Protein AF-A0A060C2J6-F1 (afdb_monomer_lite)

Radius of gyration: 12.84 Å; chains: 1; bounding box: 30×20×32 Å

Structure (mmCIF, N/CA/C/O backbone):
data_AF-A0A060C2J6-F1
#
_entry.id   AF-A0A060C2J6-F1
#
loop_
_atom_site.group_PDB
_atom_site.id
_atom_site.type_symbol
_atom_site.label_atom_id
_atom_site.label_alt_id
_atom_site.label_comp_id
_atom_site.label_asym_id
_atom_site.label_entity_id
_atom_site.label_seq_id
_atom_site.pdbx_PDB_ins_code
_atom_site.Cartn_x
_atom_site.Cartn_y
_atom_site.Cartn_z
_atom_site.occupancy
_atom_site.B_iso_or_equiv
_atom_site.auth_seq_id
_atom_site.auth_comp_id
_atom_site.auth_asym_id
_atom_site.auth_atom_id
_atom_site.pdbx_PDB_model_num
ATOM 1 N N . VAL A 1 1 ? 0.259 1.198 9.220 1.00 77.12 1 VAL A N 1
ATOM 2 C CA . VAL A 1 1 ? -1.069 0.989 9.842 1.00 77.12 1 VAL A CA 1
ATOM 3 C C . VAL A 1 1 ? -1.549 2.345 10.302 1.00 77.12 1 VAL A C 1
ATOM 5 O O . VAL A 1 1 ? -0.825 2.978 11.061 1.00 77.12 1 VAL A O 1
ATOM 8 N N . TYR A 1 2 ? -2.698 2.799 9.813 1.00 78.62 2 TYR A N 1
ATOM 9 C CA . TYR A 1 2 ? -3.239 4.120 10.122 1.00 78.62 2 TYR A CA 1
ATOM 10 C C . TYR A 1 2 ? -4.727 4.015 10.481 1.00 78.62 2 TYR A C 1
ATOM 12 O O . TYR A 1 2 ? -5.457 3.202 9.917 1.00 78.62 2 TYR A O 1
ATOM 20 N N . THR A 1 3 ? -5.152 4.811 11.462 1.00 75.50 3 THR A N 1
ATOM 21 C CA . THR A 1 3 ? -6.543 4.984 11.907 1.00 75.50 3 THR A CA 1
ATOM 22 C C . THR A 1 3 ? -6.656 6.333 12.611 1.00 75.50 3 THR A C 1
ATOM 24 O O . THR A 1 3 ? -5.664 6.817 13.161 1.00 75.50 3 THR A O 1
ATOM 27 N N . GLU A 1 4 ? -7.847 6.932 12.646 1.00 76.06 4 GLU A N 1
ATOM 28 C CA . GLU A 1 4 ? -8.045 8.153 13.429 1.00 76.06 4 GLU A CA 1
ATOM 29 C C . GLU A 1 4 ? -7.998 7.902 14.952 1.00 76.06 4 GLU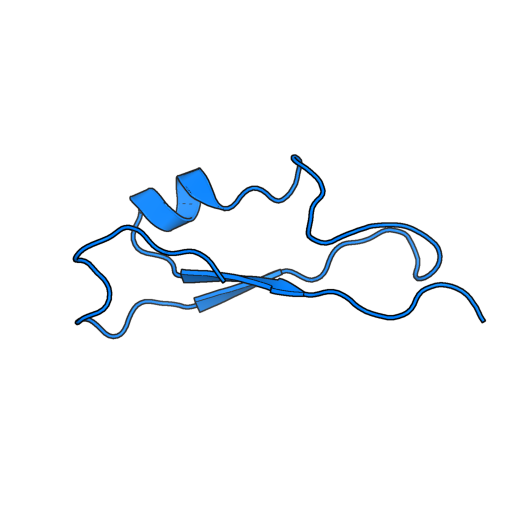 A C 1
ATOM 31 O O . GLU A 1 4 ? -8.476 6.856 15.425 1.00 76.06 4 GLU A O 1
ATOM 36 N N . PRO A 1 5 ? -7.455 8.856 15.739 1.00 64.3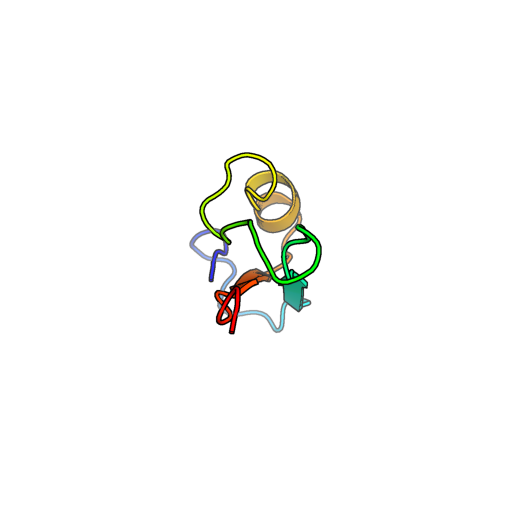8 5 PRO A N 1
ATOM 37 C CA . PRO A 1 5 ? -7.459 8.790 17.199 1.00 64.38 5 PRO A CA 1
ATOM 38 C C . PRO A 1 5 ? -8.887 8.692 17.762 1.00 64.38 5 PRO A C 1
ATOM 40 O O . PRO A 1 5 ? -9.796 9.378 17.311 1.00 64.38 5 PRO A O 1
ATOM 43 N N . GLY A 1 6 ? -9.103 7.836 18.766 1.00 67.31 6 GLY A N 1
ATOM 44 C CA . GLY A 1 6 ? -10.398 7.693 19.456 1.00 67.31 6 GLY A CA 1
ATOM 45 C C . GLY A 1 6 ? -11.372 6.678 18.845 1.00 67.31 6 GLY A C 1
ATOM 46 O O . GLY A 1 6 ? -12.317 6.266 19.518 1.00 67.31 6 GLY A O 1
ATOM 47 N N . ARG A 1 7 ? -11.121 6.188 17.623 1.00 67.06 7 ARG A N 1
ATOM 48 C CA . ARG A 1 7 ? -11.976 5.178 16.964 1.00 67.06 7 ARG A CA 1
ATOM 49 C C . ARG A 1 7 ? -11.496 3.731 17.133 1.00 67.06 7 ARG A C 1
ATOM 51 O O . ARG A 1 7 ? -12.241 2.805 16.825 1.00 67.06 7 ARG A O 1
ATOM 58 N N . ALA A 1 8 ? -10.303 3.539 17.700 1.00 63.62 8 ALA A N 1
ATOM 59 C CA . ALA A 1 8 ? -9.645 2.238 17.872 1.00 63.62 8 ALA A CA 1
ATOM 60 C C . ALA A 1 8 ? -10.394 1.231 18.775 1.00 63.62 8 ALA A C 1
ATOM 62 O O . ALA A 1 8 ? -10.028 0.064 18.816 1.00 63.62 8 ALA A O 1
ATOM 63 N N . GLN A 1 9 ? -11.435 1.661 19.497 1.00 66.50 9 GLN A N 1
ATOM 64 C CA . GLN A 1 9 ? -12.194 0.808 20.424 1.00 66.50 9 GLN A CA 1
ATOM 65 C C . GLN A 1 9 ? -13.347 0.027 19.763 1.00 66.50 9 GLN A C 1
ATOM 67 O O . GLN A 1 9 ? -14.049 -0.720 20.439 1.00 66.50 9 GLN A O 1
ATOM 72 N N . ARG A 1 10 ? -13.577 0.195 18.454 1.00 74.25 10 ARG A N 1
ATOM 73 C CA . ARG A 1 10 ? -14.578 -0.570 17.690 1.00 74.25 10 ARG A CA 1
ATOM 74 C C . ARG A 1 10 ? -13.876 -1.536 16.735 1.00 74.25 10 ARG A C 1
ATOM 76 O O . ARG A 1 10 ? -12.801 -1.224 16.235 1.00 74.25 10 ARG A O 1
ATOM 83 N N . HIS A 1 11 ? -14.491 -2.684 16.441 1.00 86.06 11 HIS A N 1
ATOM 84 C CA . HIS A 1 11 ? -14.037 -3.559 15.353 1.00 86.06 11 HIS A CA 1
ATOM 85 C C . HIS A 1 11 ? -14.295 -2.861 14.012 1.00 86.06 11 HIS A C 1
ATOM 87 O O . HIS A 1 11 ? -15.397 -2.925 13.467 1.00 86.06 11 HIS A O 1
ATOM 93 N N . LEU A 1 12 ? -13.297 -2.126 13.528 1.00 91.31 12 LEU A N 1
ATOM 94 C CA . LEU A 1 12 ? -13.352 -1.415 12.257 1.00 91.31 12 LEU A CA 1
ATOM 95 C C . LEU A 1 12 ? -12.966 -2.351 11.099 1.00 91.31 12 LEU A C 1
ATOM 97 O O . LEU A 1 12 ? -12.114 -3.225 11.283 1.00 91.31 12 LEU A O 1
ATOM 101 N N . PRO A 1 13 ? -13.551 -2.174 9.902 1.00 94.88 13 PRO A N 1
ATOM 102 C CA . PRO A 1 13 ? -13.082 -2.861 8.704 1.00 94.88 13 PRO A CA 1
ATOM 103 C C . PRO A 1 13 ? -11.621 -2.497 8.406 1.00 94.88 13 PRO A C 1
ATOM 105 O O . PRO A 1 13 ? -11.195 -1.357 8.611 1.00 94.88 13 PRO A O 1
ATOM 108 N N . VAL A 1 14 ? -10.862 -3.472 7.901 1.00 95.44 14 VAL A N 1
ATOM 109 C CA . VAL A 1 14 ? -9.437 -3.320 7.584 1.00 95.44 14 VAL A CA 1
ATOM 110 C C . VAL A 1 14 ? -9.231 -3.418 6.077 1.00 95.44 14 VAL A C 1
ATOM 112 O O . VAL A 1 14 ? -9.561 -4.433 5.465 1.00 95.44 14 VAL A O 1
ATOM 115 N N . LEU A 1 15 ? -8.645 -2.376 5.490 1.00 96.69 15 LEU A N 1
ATOM 116 C CA . LEU A 1 15 ? -8.167 -2.363 4.112 1.00 96.69 15 LEU A CA 1
ATOM 117 C C . LEU A 1 15 ? -6.660 -2.628 4.105 1.00 96.69 15 LEU A C 1
ATOM 119 O O . LEU A 1 15 ? -5.875 -1.814 4.596 1.00 96.69 15 LEU A O 1
ATOM 123 N N . VAL A 1 16 ? -6.257 -3.751 3.516 1.00 97.31 16 VAL A N 1
ATOM 124 C CA . VAL A 1 16 ? -4.845 -4.080 3.293 1.00 97.31 16 VAL A CA 1
ATOM 125 C C . VAL A 1 16 ? -4.490 -3.749 1.848 1.00 97.31 16 VAL A C 1
ATOM 127 O O . VAL A 1 16 ? -5.065 -4.316 0.922 1.00 97.31 16 VAL A O 1
ATOM 130 N N . TRP A 1 17 ? -3.551 -2.825 1.657 1.00 97.12 17 TRP A N 1
ATOM 131 C CA . TRP A 1 17 ? -3.094 -2.374 0.349 1.00 97.12 17 TRP A CA 1
ATOM 132 C C . TRP A 1 17 ? -1.689 -2.895 0.042 1.00 97.12 17 TRP A C 1
ATOM 134 O O . TRP A 1 17 ? -0.747 -2.719 0.822 1.00 97.12 17 TRP A O 1
ATOM 144 N N . ILE A 1 18 ? -1.552 -3.509 -1.132 1.00 97.25 18 ILE A N 1
ATOM 145 C CA . ILE A 1 18 ? -0.287 -3.974 -1.699 1.00 97.25 18 ILE A CA 1
ATOM 146 C C . ILE A 1 18 ? -0.0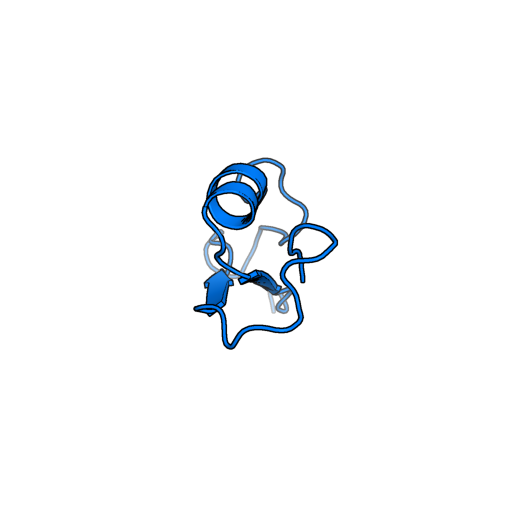40 -3.119 -2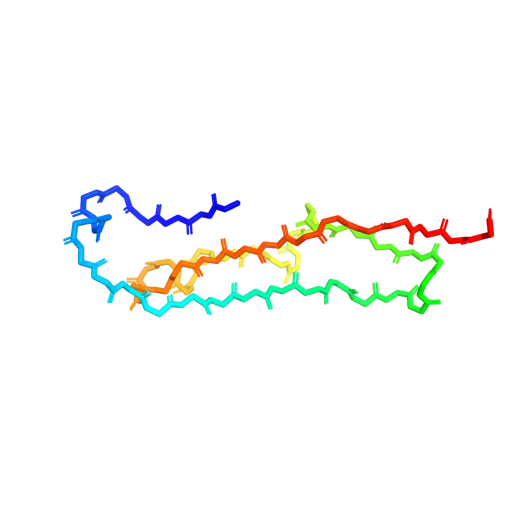.935 1.00 97.25 18 ILE A C 1
ATOM 148 O O . ILE A 1 18 ? -0.852 -3.108 -3.859 1.00 97.25 18 ILE A O 1
ATOM 152 N N . HIS A 1 19 ? 1.055 -2.363 -2.934 1.00 97.44 19 HIS A N 1
ATOM 153 C CA . HIS A 1 19 ? 1.354 -1.481 -4.053 1.00 97.44 19 HIS A CA 1
ATOM 154 C C . HIS A 1 19 ? 1.652 -2.269 -5.335 1.00 97.44 19 HIS A C 1
ATOM 156 O O . HIS A 1 19 ? 2.111 -3.407 -5.294 1.00 97.44 19 HIS A O 1
ATOM 162 N N . GLY A 1 20 ? 1.400 -1.639 -6.484 1.00 96.94 20 GLY A N 1
ATOM 163 C CA . GLY A 1 20 ? 1.795 -2.170 -7.787 1.00 96.94 20 GLY A CA 1
ATOM 164 C C . GLY A 1 20 ? 3.281 -1.939 -8.082 1.00 96.94 20 GLY A C 1
ATOM 165 O O . GLY A 1 20 ? 4.077 -1.682 -7.184 1.00 96.94 20 GLY A O 1
ATOM 166 N N . GLY A 1 21 ? 3.639 -1.976 -9.368 1.00 96.88 21 GLY A N 1
ATOM 167 C CA . GLY A 1 21 ? 5.021 -1.785 -9.835 1.00 96.88 21 GLY A CA 1
ATOM 168 C C . GLY A 1 21 ? 5.689 -3.065 -10.338 1.00 96.88 21 GLY A C 1
ATOM 169 O O . GLY A 1 21 ? 6.911 -3.180 -10.294 1.00 96.88 21 GLY A O 1
ATOM 170 N N . ALA A 1 22 ? 4.884 -4.027 -10.808 1.00 97.69 22 ALA A N 1
ATOM 171 C CA . ALA A 1 22 ? 5.329 -5.231 -11.519 1.00 97.69 22 ALA A CA 1
ATOM 172 C C . ALA A 1 22 ? 6.428 -6.032 -10.794 1.00 97.69 22 ALA A C 1
ATOM 174 O O . ALA A 1 22 ? 7.296 -6.614 -11.434 1.00 97.69 22 ALA A O 1
ATOM 175 N N . PHE A 1 23 ? 6.396 -6.042 -9.456 1.00 97.69 23 PHE A N 1
ATOM 176 C CA . PHE A 1 23 ? 7.401 -6.680 -8.593 1.00 97.69 23 PHE A CA 1
ATOM 177 C C . PHE A 1 23 ? 8.825 -6.110 -8.692 1.00 97.69 23 PHE A C 1
ATOM 179 O O . PHE A 1 23 ? 9.743 -6.677 -8.112 1.00 97.69 23 PHE A O 1
ATOM 186 N N . VAL A 1 24 ? 9.028 -4.981 -9.371 1.00 97.75 24 VAL A N 1
ATOM 187 C CA . VAL A 1 24 ? 10.353 -4.362 -9.565 1.00 97.75 24 VAL A CA 1
ATOM 188 C C . VAL A 1 24 ? 10.438 -2.933 -9.032 1.00 97.75 24 VAL A C 1
ATOM 190 O O . VAL A 1 24 ? 11.531 -2.405 -8.861 1.00 97.75 24 VAL A O 1
ATOM 193 N N . ALA A 1 25 ? 9.299 -2.303 -8.747 1.00 96.56 25 ALA A N 1
ATOM 194 C CA . ALA A 1 25 ? 9.217 -0.944 -8.234 1.00 96.56 25 ALA A CA 1
ATOM 195 C C . ALA A 1 25 ? 8.041 -0.783 -7.259 1.00 96.56 25 ALA A C 1
ATOM 197 O O . ALA A 1 25 ? 7.145 -1.623 -7.197 1.00 96.56 25 ALA A O 1
ATOM 198 N N . GLY A 1 26 ? 8.040 0.333 -6.528 1.00 96.81 26 GLY A N 1
ATOM 199 C CA . GLY A 1 26 ? 6.950 0.748 -5.648 1.00 96.81 26 GLY A CA 1
ATOM 200 C C . GLY A 1 26 ? 7.351 0.836 -4.176 1.0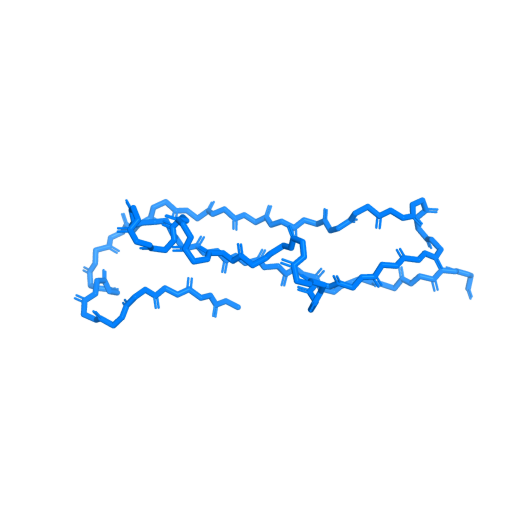0 96.81 26 GLY A C 1
ATOM 201 O O . GLY A 1 26 ? 8.450 0.460 -3.780 1.00 96.81 26 GLY A O 1
ATOM 202 N N . SER A 1 27 ? 6.464 1.420 -3.374 1.00 96.81 27 SER A N 1
ATOM 203 C CA . SER A 1 27 ? 6.646 1.580 -1.932 1.00 96.81 27 SER A CA 1
ATOM 204 C C . SER A 1 27 ? 5.295 1.832 -1.262 1.00 96.81 27 SER A C 1
ATOM 206 O O . SER A 1 27 ? 4.486 2.586 -1.816 1.00 96.81 27 SER A O 1
ATOM 208 N N . PRO A 1 28 ? 5.042 1.293 -0.056 1.00 95.12 28 PRO A N 1
ATOM 209 C CA . PRO A 1 28 ? 3.849 1.645 0.712 1.00 95.12 28 PRO A CA 1
ATOM 210 C C . PRO A 1 28 ? 3.857 3.096 1.214 1.00 95.12 28 PRO A C 1
ATOM 212 O O . PRO A 1 28 ? 2.812 3.577 1.635 1.00 95.12 28 PRO A O 1
ATOM 215 N N . ALA A 1 29 ? 4.998 3.795 1.163 1.00 94.69 29 ALA A N 1
ATOM 216 C CA . ALA A 1 29 ? 5.117 5.207 1.540 1.00 94.69 29 ALA A CA 1
ATOM 217 C C . ALA A 1 29 ? 4.775 6.177 0.393 1.00 94.69 29 ALA A C 1
ATOM 219 O O . ALA A 1 29 ? 4.905 7.390 0.548 1.00 94.69 29 ALA A O 1
ATOM 220 N N . SER A 1 30 ? 4.384 5.661 -0.776 1.00 94.75 30 SER A N 1
ATOM 221 C CA . SER A 1 30 ? 3.985 6.500 -1.903 1.00 94.75 30 SER A CA 1
ATOM 222 C C . SER A 1 30 ? 2.773 7.366 -1.522 1.00 94.75 30 SER A C 1
ATOM 224 O O . SER A 1 30 ? 1.788 6.814 -1.027 1.00 94.75 30 SER A O 1
ATOM 226 N N . PRO A 1 31 ? 2.778 8.687 -1.796 1.00 92.81 31 PRO A N 1
ATOM 227 C CA . PRO A 1 31 ? 1.654 9.571 -1.457 1.00 92.81 31 PRO A CA 1
ATOM 228 C C . PRO A 1 31 ? 0.354 9.183 -2.175 1.00 92.81 31 PRO A C 1
ATOM 230 O O . PRO A 1 31 ? -0.735 9.526 -1.733 1.00 92.81 31 PRO A O 1
ATOM 233 N N . TRP A 1 32 ? 0.459 8.406 -3.254 1.00 91.56 32 TRP A N 1
ATOM 234 C CA . TRP A 1 32 ? -0.667 7.814 -3.973 1.00 91.56 32 TRP A CA 1
ATOM 235 C C . TRP A 1 32 ? -1.475 6.810 -3.137 1.00 91.56 32 TRP A C 1
ATOM 237 O O . TRP A 1 32 ? -2.595 6.479 -3.512 1.00 91.56 32 TRP A O 1
ATOM 247 N N . TYR A 1 33 ? -0.907 6.298 -2.042 1.00 92.75 33 TYR A N 1
ATOM 248 C CA . TYR A 1 33 ? -1.516 5.284 -1.177 1.00 92.75 33 TYR A CA 1
ATOM 249 C C . TYR A 1 33 ? -1.827 5.823 0.222 1.00 92.75 33 TYR A C 1
ATOM 251 O O . TYR A 1 33 ? -1.963 5.043 1.167 1.00 92.75 33 TYR A O 1
ATOM 259 N N . ASP A 1 34 ? -1.907 7.148 0.367 1.00 90.31 34 ASP A N 1
ATOM 260 C CA . ASP A 1 34 ? -2.294 7.764 1.627 1.00 90.31 34 ASP A CA 1
ATOM 261 C C . ASP A 1 34 ? -3.734 7.374 2.010 1.00 90.31 34 ASP A C 1
ATOM 263 O O . ASP A 1 34 ? -4.675 7.473 1.221 1.00 90.31 34 ASP A O 1
ATOM 267 N N . GLY A 1 35 ? -3.900 6.893 3.242 1.00 92.62 35 GLY A N 1
ATOM 268 C CA . GLY A 1 35 ? -5.139 6.300 3.741 1.00 92.62 35 GLY A CA 1
ATOM 269 C C . GLY A 1 35 ? -6.121 7.297 4.357 1.00 92.62 35 GLY A C 1
ATOM 270 O O . GLY A 1 35 ? -7.151 6.869 4.871 1.00 92.62 35 GLY A O 1
ATOM 271 N N . GLN A 1 36 ? -5.829 8.603 4.348 1.00 93.25 36 GLN A N 1
ATOM 272 C CA . GLN A 1 36 ? -6.586 9.613 5.108 1.00 93.25 36 GLN A CA 1
ATOM 273 C C . GLN A 1 36 ? -8.095 9.592 4.841 1.00 93.25 36 GLN A C 1
ATOM 275 O O . GLN A 1 36 ? -8.881 9.603 5.786 1.00 93.25 36 GLN A O 1
ATOM 280 N N . ALA A 1 37 ? -8.516 9.501 3.575 1.00 93.69 37 ALA A N 1
ATOM 281 C CA . ALA A 1 37 ? -9.939 9.465 3.232 1.00 93.69 37 ALA A CA 1
ATOM 282 C C . ALA A 1 37 ? -10.653 8.246 3.847 1.00 93.69 37 ALA A C 1
ATOM 284 O O . ALA A 1 37 ? -11.735 8.380 4.412 1.00 93.69 37 ALA A O 1
ATOM 285 N N . PHE A 1 38 ? -10.014 7.075 3.808 1.00 94.12 38 PHE A N 1
ATOM 286 C CA . PHE A 1 38 ? -10.535 5.852 4.418 1.00 94.12 38 PHE A CA 1
ATOM 287 C C . PHE A 1 38 ? -10.521 5.919 5.950 1.00 94.12 38 PHE A C 1
ATOM 289 O O . PHE A 1 38 ? -11.486 5.502 6.591 1.00 94.12 38 PHE A O 1
ATOM 296 N N . ASN A 1 39 ? -9.470 6.492 6.544 1.00 93.31 39 ASN A N 1
ATOM 297 C CA . ASN A 1 39 ? -9.357 6.649 7.994 1.00 93.31 39 ASN A CA 1
ATOM 298 C C . ASN A 1 39 ? -10.485 7.535 8.550 1.00 93.31 39 ASN A C 1
ATOM 300 O O . ASN A 1 39 ? -11.124 7.152 9.536 1.00 93.31 39 ASN A O 1
ATOM 304 N N . ARG A 1 40 ? -10.787 8.659 7.879 1.00 91.94 40 ARG A N 1
ATOM 305 C CA . ARG A 1 40 ? -11.932 9.536 8.189 1.00 91.94 40 ARG A CA 1
ATOM 306 C C . ARG A 1 40 ? -13.246 8.749 8.211 1.00 91.94 40 ARG A C 1
ATOM 308 O O . ARG A 1 40 ? -14.071 8.897 9.115 1.00 91.94 40 ARG A O 1
ATOM 315 N N . ASP A 1 41 ? -13.4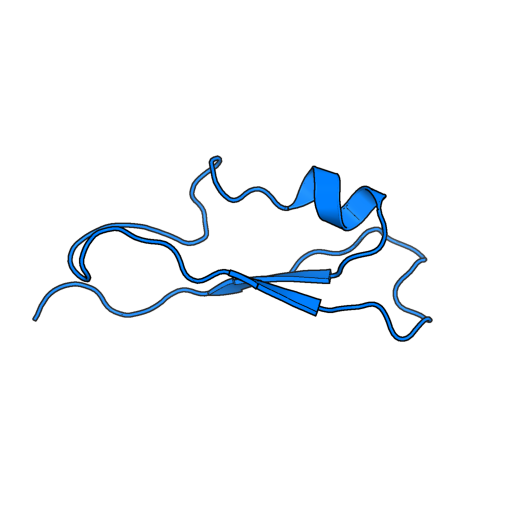15 7.845 7.252 1.00 92.75 41 ASP A N 1
ATOM 316 C CA . ASP A 1 41 ? -14.634 7.047 7.098 1.00 92.75 41 ASP A CA 1
ATOM 317 C C . ASP A 1 41 ? -14.663 5.814 8.028 1.00 92.75 41 ASP A C 1
ATOM 319 O O . ASP A 1 41 ? -15.661 5.098 8.102 1.00 92.75 41 ASP A O 1
ATOM 323 N N . GLY A 1 42 ? -13.623 5.621 8.846 1.00 91.44 42 GLY A N 1
ATOM 324 C CA . GLY A 1 42 ? -13.563 4.586 9.878 1.00 91.44 42 GLY A CA 1
ATOM 325 C C . GLY A 1 42 ? -13.026 3.250 9.384 1.00 91.44 42 GLY A C 1
ATOM 326 O O . GLY A 1 42 ? -13.347 2.217 9.965 1.00 91.44 42 GLY A O 1
ATOM 327 N N . ILE A 1 43 ? -12.224 3.261 8.326 1.00 93.38 43 ILE A N 1
ATOM 328 C CA . ILE A 1 43 ? -11.508 2.089 7.829 1.00 93.38 43 ILE A CA 1
ATOM 329 C C . ILE A 1 43 ? -10.065 2.162 8.321 1.00 93.38 43 ILE A C 1
ATOM 331 O O . ILE A 1 43 ? -9.402 3.187 8.177 1.00 93.38 43 ILE A O 1
ATOM 335 N N . VAL A 1 44 ? -9.563 1.064 8.883 1.00 93.44 44 VAL A N 1
ATOM 336 C CA . VAL A 1 44 ? -8.142 0.939 9.225 1.00 93.44 44 VAL A CA 1
ATOM 337 C C . VAL A 1 44 ? -7.372 0.616 7.952 1.00 93.44 44 VAL A C 1
ATOM 339 O O . VAL A 1 44 ? -7.662 -0.382 7.291 1.00 93.44 44 VAL A O 1
ATOM 342 N N . THR A 1 45 ? -6.371 1.426 7.616 1.00 95.31 45 THR A N 1
ATOM 343 C CA . THR A 1 45 ? -5.556 1.224 6.411 1.00 95.31 45 THR A CA 1
ATOM 344 C C . THR A 1 45 ? -4.188 0.629 6.742 1.00 95.31 45 THR A C 1
ATOM 346 O O . THR A 1 45 ? -3.469 1.073 7.647 1.00 95.31 45 THR A O 1
ATOM 349 N N . VAL A 1 46 ? -3.805 -0.411 6.002 1.00 96.12 46 VAL A N 1
ATOM 350 C CA . VAL A 1 46 ? -2.525 -1.111 6.145 1.00 96.12 46 VAL A CA 1
ATOM 351 C C . VAL A 1 46 ? -1.851 -1.215 4.783 1.00 96.12 46 VAL A C 1
ATOM 353 O O . VAL A 1 46 ? -2.177 -2.094 3.996 1.00 96.12 46 VAL A O 1
ATOM 356 N N . SER A 1 47 ? -0.885 -0.340 4.517 1.00 95.94 47 SER A N 1
ATOM 357 C CA . SER A 1 47 ? -0.008 -0.443 3.344 1.00 95.94 47 SER A CA 1
ATOM 358 C C . SER A 1 47 ? 1.226 -1.274 3.692 1.00 95.94 47 SER A C 1
ATOM 360 O O . SER A 1 47 ? 1.875 -1.019 4.709 1.00 95.94 47 SER A O 1
ATOM 362 N N . VAL A 1 48 ? 1.541 -2.274 2.869 1.00 96.25 48 VAL A N 1
ATOM 363 C CA . VAL A 1 48 ? 2.574 -3.280 3.168 1.00 96.25 48 VAL A CA 1
ATOM 364 C C . VAL A 1 48 ? 3.783 -3.128 2.243 1.00 96.25 48 VAL A C 1
ATOM 366 O O . VAL A 1 48 ? 3.629 -2.943 1.037 1.00 96.25 48 VAL A O 1
ATOM 369 N N . SER A 1 49 ? 4.989 -3.233 2.808 1.00 97.25 49 SER A N 1
ATOM 370 C CA . SER A 1 49 ? 6.229 -3.399 2.037 1.00 97.25 49 SER A CA 1
ATOM 371 C C . SER A 1 49 ? 6.414 -4.859 1.640 1.00 97.25 49 SER A C 1
ATOM 373 O O . SER A 1 49 ? 6.224 -5.753 2.464 1.00 97.25 49 SER A O 1
ATOM 375 N N . TYR A 1 50 ? 6.888 -5.104 0.424 1.00 97.38 50 TYR A N 1
ATOM 376 C CA . TYR A 1 50 ? 7.359 -6.417 -0.014 1.00 97.38 50 TYR A CA 1
ATOM 377 C C . TYR A 1 50 ? 8.657 -6.272 -0.822 1.00 97.38 50 TYR A C 1
ATOM 379 O O . TYR A 1 50 ? 9.003 -5.171 -1.254 1.00 97.38 50 TYR A O 1
ATOM 387 N N . ARG A 1 51 ? 9.426 -7.364 -0.966 1.00 97.62 51 ARG A N 1
ATOM 388 C CA . ARG A 1 51 ? 10.688 -7.328 -1.726 1.00 97.62 51 ARG A CA 1
ATOM 389 C C . ARG A 1 51 ? 10.422 -7.096 -3.209 1.00 97.62 51 ARG A C 1
ATOM 391 O O . ARG A 1 51 ? 9.447 -7.606 -3.753 1.00 97.62 51 ARG A O 1
ATOM 398 N N . LEU A 1 52 ? 11.334 -6.375 -3.843 1.00 97.88 52 LEU A N 1
ATOM 399 C CA . LEU A 1 52 ? 11.287 -6.042 -5.259 1.00 97.88 52 LEU A CA 1
ATOM 400 C C . LEU A 1 52 ? 12.562 -6.520 -5.942 1.00 97.88 52 LEU A C 1
ATOM 402 O O . LEU A 1 52 ? 13.625 -6.525 -5.323 1.00 97.88 52 LEU A O 1
ATOM 406 N N . GLY A 1 53 ? 12.442 -6.870 -7.218 1.00 95.44 53 GLY A N 1
ATOM 407 C CA . GLY A 1 53 ? 13.536 -7.441 -7.992 1.00 95.44 53 GLY A CA 1
ATOM 408 C C . GLY A 1 53 ? 13.829 -8.899 -7.632 1.00 95.44 53 GLY A C 1
ATOM 409 O O . GLY A 1 53 ? 13.035 -9.565 -6.961 1.00 95.44 53 GLY A O 1
ATOM 410 N N . LEU A 1 54 ? 14.963 -9.383 -8.141 1.00 88.00 54 LEU A N 1
ATOM 411 C CA . LEU A 1 54 ? 15.520 -10.709 -7.859 1.00 88.00 54 LEU A CA 1
ATOM 412 C C . LEU A 1 54 ? 16.407 -10.671 -6.612 1.00 88.00 54 LEU A C 1
ATOM 414 O O . LEU A 1 54 ? 17.199 -9.708 -6.495 1.00 88.00 54 LEU A O 1
#

InterPro domains:
  IPR002018 Carboxylesterase, type B [PF00135] (1-54)
  IPR029058 Alpha/Beta hydrolase fold [G3DSA:3.40.50.1820] (1-54)
  IPR029058 Alpha/Beta hydrolase fold [SSF53474] (1-53)
  IPR050309 Type-B Carboxylesterase/Lipase [PTHR11559] (1-53)

Foldseek 3Di:
DDADPPLVVDPFAEDEDEDDDPLADDDLPPPVNDCVVVRVVRYHYHYDDDHGDD

pLDDT: mean 90.37, std 9.82, range [63.62, 97.88]

Organism: NCBI:txid174707

Sequence (54 aa):
VYTEPGRAQRHLPVLVWIHGGAFVAGSPASPWYDGQAFNRDGIVTVSVSYRLGL

Secondary structure (DSSP, 8-state):
-B--TT-TTS---EEEEE--STTTS--TT-GGG--HHHHHTTPEEEEE------